Protein AF-A0A2K3JLU0-F1 (afdb_monomer)

Structure (mmCIF, N/CA/C/O backbone):
data_AF-A0A2K3JLU0-F1
#
_entry.id   AF-A0A2K3JLU0-F1
#
loop_
_atom_site.group_PDB
_atom_site.id
_atom_site.type_symbol
_atom_site.label_atom_id
_atom_site.label_alt_id
_atom_site.label_comp_id
_atom_site.label_asym_id
_atom_site.label_entity_id
_atom_site.label_seq_id
_atom_site.pdbx_PDB_ins_code
_atom_site.Cartn_x
_atom_site.Cartn_y
_atom_site.Cartn_z
_atom_site.occupancy
_atom_site.B_iso_or_equiv
_atom_site.auth_seq_id
_atom_site.auth_comp_id
_atom_site.auth_asym_id
_atom_site.auth_atom_id
_atom_site.pdbx_PDB_model_num
ATOM 1 N N . ASP A 1 1 ? -9.675 15.237 8.742 1.00 65.75 1 ASP A N 1
ATOM 2 C CA . ASP A 1 1 ? -8.331 15.414 9.337 1.00 65.75 1 ASP A CA 1
ATOM 3 C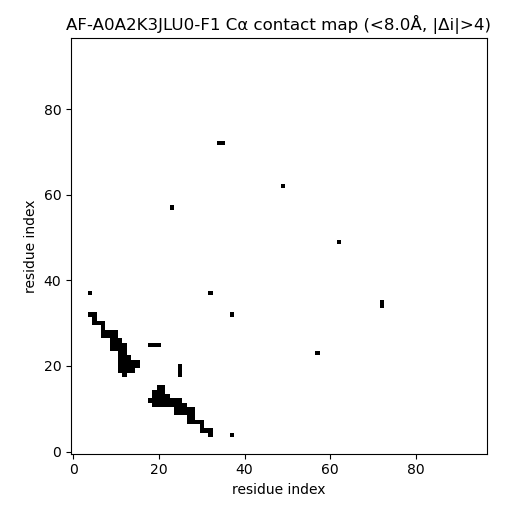 C . ASP A 1 1 ? -7.221 14.963 8.379 1.00 65.75 1 ASP A C 1
ATOM 5 O O . ASP A 1 1 ? -6.169 15.571 8.371 1.00 65.75 1 ASP A O 1
ATOM 9 N N . GLY A 1 2 ? -7.451 13.975 7.496 1.00 79.94 2 GLY A N 1
ATOM 10 C CA . GLY A 1 2 ? -6.443 13.597 6.488 1.00 79.94 2 GLY A CA 1
ATOM 11 C C . GLY A 1 2 ? -5.226 12.890 7.091 1.00 79.94 2 GLY A C 1
ATOM 12 O O . GLY A 1 2 ? -4.152 12.871 6.500 1.00 79.94 2 GLY A O 1
ATOM 13 N N . ARG A 1 3 ? -5.386 12.327 8.294 1.00 87.19 3 ARG A N 1
ATOM 14 C CA . ARG A 1 3 ? -4.328 11.601 8.991 1.00 87.19 3 ARG A CA 1
ATOM 15 C C . ARG A 1 3 ? -3.993 10.329 8.233 1.00 87.19 3 ARG A C 1
ATOM 17 O O . ARG A 1 3 ? -4.881 9.570 7.852 1.00 87.19 3 ARG A O 1
ATOM 24 N N . VAL A 1 4 ? -2.700 10.074 8.088 1.00 88.94 4 VAL A N 1
ATOM 25 C CA . VAL A 1 4 ? -2.208 8.833 7.499 1.00 88.94 4 VAL A CA 1
ATOM 26 C C . VAL A 1 4 ? -2.428 7.703 8.501 1.00 88.94 4 VAL A C 1
ATOM 28 O O . VAL A 1 4 ? -1.839 7.693 9.581 1.00 88.94 4 VAL A O 1
ATOM 31 N N . ILE A 1 5 ? -3.287 6.752 8.140 1.00 89.94 5 ILE A N 1
ATOM 32 C CA . ILE A 1 5 ? -3.526 5.524 8.914 1.00 89.94 5 ILE A CA 1
ATOM 33 C C . ILE A 1 5 ? -2.287 4.626 8.866 1.00 89.94 5 ILE A C 1
ATOM 35 O O . ILE A 1 5 ? -1.926 3.987 9.854 1.00 89.94 5 ILE A O 1
ATOM 39 N N . CYS A 1 6 ? -1.670 4.552 7.688 1.00 87.81 6 CYS A N 1
ATOM 40 C CA . CYS A 1 6 ? -0.624 3.604 7.358 1.00 87.81 6 CYS A CA 1
ATOM 41 C C . CYS A 1 6 ? -0.011 3.959 5.993 1.00 87.81 6 CYS A C 1
ATOM 43 O O . CYS A 1 6 ? -0.707 4.500 5.133 1.00 87.81 6 CYS A O 1
ATOM 45 N N . SER A 1 7 ? 1.273 3.655 5.790 1.00 89.06 7 SER A N 1
ATOM 46 C CA . SER A 1 7 ? 1.966 3.8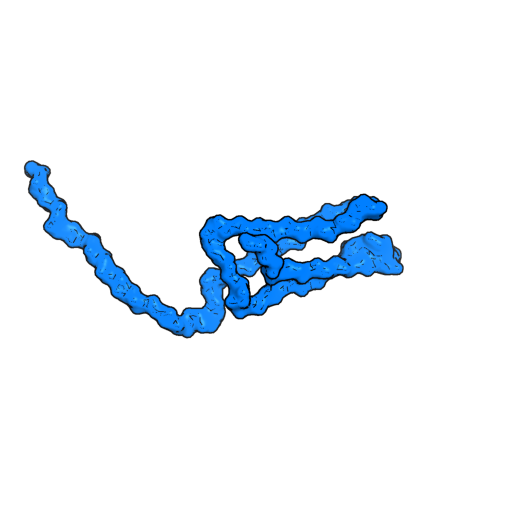09 4.509 1.00 89.06 7 SER A CA 1
ATOM 47 C C . SER A 1 7 ? 2.841 2.596 4.207 1.00 89.06 7 SER A C 1
ATOM 49 O O . SER A 1 7 ? 3.388 1.953 5.104 1.00 89.06 7 SER A O 1
ATOM 51 N N . SER A 1 8 ? 2.968 2.279 2.926 1.00 86.69 8 SER A N 1
ATOM 52 C CA . SER A 1 8 ? 3.787 1.186 2.419 1.00 86.69 8 SER A CA 1
ATOM 53 C C . SER A 1 8 ? 4.823 1.714 1.429 1.00 86.69 8 SER A C 1
ATOM 55 O O . SER A 1 8 ? 4.605 2.713 0.744 1.00 86.69 8 SER A O 1
ATOM 57 N N . ILE A 1 9 ? 5.977 1.054 1.373 1.00 87.94 9 ILE A N 1
ATOM 58 C CA . ILE A 1 9 ? 7.108 1.429 0.527 1.00 87.94 9 ILE A CA 1
ATOM 59 C C . ILE A 1 9 ? 7.259 0.362 -0.565 1.00 87.94 9 ILE A C 1
ATOM 61 O O . ILE A 1 9 ? 7.342 -0.829 -0.238 1.00 87.94 9 ILE A O 1
ATOM 65 N N . PRO A 1 10 ? 7.281 0.743 -1.855 1.00 85.00 10 PRO A N 1
ATOM 66 C CA . PRO A 1 10 ? 7.516 -0.202 -2.939 1.00 85.00 10 PRO A CA 1
ATOM 67 C C . PRO A 1 10 ? 8.967 -0.688 -2.940 1.00 85.00 10 PRO A C 1
ATOM 69 O O . PRO A 1 10 ? 9.894 0.056 -2.621 1.00 85.00 10 PRO A O 1
ATOM 72 N N . THR A 1 11 ? 9.164 -1.938 -3.343 1.00 87.38 11 THR A N 1
ATOM 73 C CA . THR A 1 11 ? 10.481 -2.513 -3.630 1.00 87.38 11 THR A CA 1
ATOM 74 C C . THR A 1 11 ? 10.628 -2.671 -5.135 1.00 87.38 11 THR A C 1
ATOM 76 O O . THR A 1 11 ? 9.731 -3.203 -5.789 1.00 87.38 11 THR A O 1
ATOM 79 N N . TYR A 1 12 ? 11.751 -2.199 -5.673 1.00 86.38 12 TYR A N 1
ATOM 80 C CA . TYR A 1 12 ? 12.051 -2.266 -7.099 1.00 86.38 12 TYR A CA 1
ATOM 81 C C . TYR A 1 12 ? 13.028 -3.398 -7.403 1.00 86.38 12 TYR A C 1
ATOM 83 O O . TYR A 1 12 ? 13.973 -3.624 -6.641 1.00 86.38 12 TYR A O 1
ATOM 91 N N . GLY A 1 13 ? 12.792 -4.092 -8.514 1.00 89.38 13 GLY A N 1
ATOM 92 C CA . GLY A 1 13 ? 13.696 -5.113 -9.026 1.00 89.38 13 GLY A CA 1
ATOM 93 C C . GLY A 1 13 ? 14.978 -4.505 -9.592 1.00 89.38 13 GLY A C 1
ATOM 94 O O . GLY A 1 13 ? 15.021 -3.322 -9.949 1.00 89.38 13 GLY A O 1
ATOM 95 N N . ASN A 1 14 ? 16.026 -5.327 -9.677 1.00 94.50 14 ASN A N 1
ATOM 96 C CA . ASN A 1 14 ? 17.360 -4.931 -10.161 1.00 94.50 14 ASN A CA 1
ATOM 97 C C . ASN A 1 14 ? 17.968 -5.920 -11.177 1.00 94.50 14 ASN A C 1
ATOM 99 O O . ASN A 1 14 ? 19.134 -5.782 -11.544 1.00 94.50 14 ASN A O 1
ATOM 103 N N . GLY A 1 15 ? 17.220 -6.941 -11.590 1.00 94.75 15 GLY A N 1
ATOM 104 C CA . GLY A 1 15 ? 17.667 -8.034 -12.452 1.00 94.75 15 GLY A CA 1
ATOM 105 C C . GLY A 1 15 ? 16.817 -8.195 -13.712 1.00 94.75 15 GLY A C 1
ATOM 106 O O . GLY A 1 15 ? 16.095 -7.291 -14.120 1.00 94.75 15 GLY A O 1
ATOM 107 N N . ASN A 1 16 ? 16.925 -9.366 -14.340 1.00 95.25 16 ASN A N 1
ATOM 108 C CA . ASN A 1 16 ? 16.196 -9.714 -15.567 1.00 95.25 16 ASN A CA 1
ATOM 109 C C . ASN A 1 16 ? 15.276 -10.934 -15.385 1.00 95.25 16 ASN A C 1
ATOM 111 O O . ASN A 1 16 ? 14.674 -11.397 -16.351 1.00 95.25 16 ASN A O 1
ATOM 115 N N . ASP A 1 17 ? 15.202 -11.475 -14.168 1.00 94.94 17 ASP A N 1
ATOM 116 C CA . ASP A 1 17 ? 14.377 -12.634 -13.844 1.00 94.94 17 ASP A CA 1
ATOM 117 C C . ASP A 1 17 ? 12.932 -12.214 -13.567 1.00 94.94 17 ASP A C 1
ATOM 119 O O . ASP A 1 17 ? 12.680 -11.101 -13.099 1.00 94.94 17 ASP A O 1
ATOM 123 N N . ALA A 1 18 ? 11.999 -13.140 -13.795 1.00 90.75 18 ALA A N 1
ATOM 124 C CA . ALA A 1 18 ? 10.590 -12.933 -13.493 1.00 90.75 18 ALA A CA 1
ATOM 125 C C . ALA A 1 18 ? 10.391 -12.604 -12.001 1.00 90.75 18 ALA A C 1
ATOM 127 O O . ALA A 1 18 ? 10.739 -13.413 -11.136 1.00 90.75 18 ALA A O 1
ATOM 128 N N . GLY A 1 19 ? 9.827 -11.434 -11.697 1.00 87.50 19 GLY A N 1
ATOM 129 C CA . GLY A 1 19 ? 9.644 -10.940 -10.328 1.00 87.50 19 GLY A CA 1
ATOM 130 C C . GLY A 1 19 ? 10.868 -10.243 -9.716 1.00 87.50 19 GLY A C 1
ATOM 131 O O . GLY A 1 19 ? 10.884 -9.991 -8.511 1.00 87.50 19 GLY A O 1
ATOM 132 N N . ASN A 1 20 ? 11.898 -9.933 -10.504 1.00 91.06 20 ASN A N 1
ATOM 133 C CA . ASN A 1 20 ? 13.036 -9.096 -10.108 1.00 91.06 20 ASN A CA 1
ATOM 134 C C . ASN A 1 20 ? 13.467 -8.153 -11.248 1.00 91.06 20 ASN A C 1
ATOM 136 O O . ASN A 1 20 ? 14.642 -7.825 -11.382 1.00 91.06 20 ASN A O 1
ATOM 140 N N . GLU A 1 21 ? 12.548 -7.726 -12.102 1.00 90.31 21 GLU A N 1
ATOM 141 C CA . GLU A 1 21 ? 12.850 -6.942 -13.295 1.00 90.31 21 GLU A CA 1
ATOM 142 C C . GLU A 1 21 ? 13.332 -5.528 -12.933 1.00 90.31 21 GLU A C 1
ATOM 144 O O . GLU A 1 21 ? 12.705 -4.804 -12.153 1.00 90.31 21 GLU A O 1
ATOM 149 N N . ALA A 1 22 ? 14.459 -5.120 -13.516 1.00 88.94 22 ALA A N 1
ATOM 150 C CA . ALA A 1 22 ? 15.100 -3.843 -13.246 1.00 88.94 22 ALA A CA 1
ATOM 151 C C . ALA A 1 22 ? 14.149 -2.665 -13.508 1.00 88.94 22 ALA A C 1
ATOM 153 O O . ALA A 1 22 ? 13.693 -2.448 -14.630 1.00 88.94 22 ALA A O 1
ATOM 154 N N . GLY A 1 23 ? 13.870 -1.885 -12.461 1.00 81.88 23 GLY A N 1
ATOM 155 C CA . GLY A 1 23 ? 13.008 -0.701 -12.541 1.00 81.88 23 GLY A CA 1
ATOM 156 C C . GLY A 1 23 ? 11.505 -0.965 -12.407 1.00 81.88 23 GLY A C 1
ATOM 157 O O . GLY A 1 23 ? 10.748 0.003 -12.346 1.00 81.88 23 GLY A O 1
ATOM 158 N N . TYR A 1 24 ? 11.072 -2.221 -12.280 1.00 81.94 24 TYR A N 1
ATOM 159 C CA . TYR A 1 24 ? 9.677 -2.571 -11.995 1.00 81.94 24 TYR A CA 1
ATOM 160 C C . TYR A 1 24 ? 9.435 -2.717 -10.493 1.00 81.94 24 TYR A C 1
ATOM 162 O O . TYR A 1 24 ? 10.341 -3.069 -9.736 1.00 81.94 24 TYR A O 1
ATOM 170 N N . ILE A 1 25 ? 8.203 -2.449 -10.050 1.00 81.50 25 ILE A N 1
ATOM 171 C CA . ILE A 1 25 ? 7.776 -2.747 -8.678 1.00 81.50 25 ILE A CA 1
ATOM 172 C C . ILE A 1 25 ? 7.574 -4.259 -8.574 1.00 81.50 25 ILE A C 1
ATOM 174 O O . ILE A 1 25 ? 6.691 -4.813 -9.221 1.00 81.50 25 ILE A O 1
ATOM 178 N N . VAL A 1 26 ? 8.375 -4.907 -7.734 1.00 86.75 26 VAL A N 1
ATOM 179 C CA . VAL A 1 26 ? 8.363 -6.370 -7.541 1.00 86.75 26 VAL A CA 1
ATOM 180 C C . VAL A 1 26 ? 7.769 -6.782 -6.194 1.00 86.75 26 VAL A C 1
ATOM 182 O O . VAL A 1 26 ? 7.566 -7.959 -5.915 1.00 86.75 26 VAL A O 1
ATOM 185 N N . GLY A 1 27 ? 7.464 -5.803 -5.343 1.00 85.94 27 GLY A N 1
ATOM 186 C CA . GLY A 1 27 ? 6.825 -6.019 -4.055 1.00 85.94 27 GLY A CA 1
ATOM 187 C C . GLY A 1 27 ? 6.537 -4.710 -3.331 1.00 85.94 27 GLY A C 1
ATOM 188 O O . GLY A 1 27 ? 6.932 -3.628 -3.771 1.00 85.94 27 GLY A O 1
ATOM 189 N N . MET A 1 28 ? 5.858 -4.806 -2.192 1.00 86.31 28 MET A N 1
ATOM 190 C CA . MET A 1 28 ? 5.556 -3.661 -1.337 1.00 86.31 28 MET A CA 1
ATOM 191 C C . MET A 1 28 ? 5.641 -4.071 0.131 1.00 86.31 28 MET A C 1
ATOM 193 O O . MET A 1 28 ? 5.270 -5.190 0.488 1.00 86.31 28 MET A O 1
ATOM 197 N N . SER A 1 29 ? 6.119 -3.174 0.994 1.00 87.69 29 SER A N 1
ATOM 198 C CA . SER A 1 29 ? 6.109 -3.435 2.431 1.00 87.69 29 SER A CA 1
A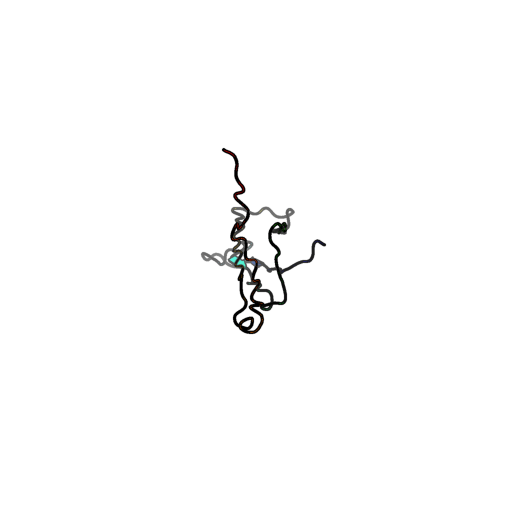TOM 199 C C . SER A 1 29 ? 4.671 -3.520 2.939 1.00 87.69 29 SER A C 1
ATOM 201 O O . SER A 1 29 ? 3.848 -2.654 2.642 1.00 87.69 29 SER A O 1
ATOM 203 N N . THR A 1 30 ? 4.368 -4.507 3.774 1.00 86.56 30 THR A N 1
ATOM 204 C CA . THR A 1 30 ? 3.093 -4.516 4.493 1.00 86.56 30 THR A CA 1
ATOM 205 C C . THR A 1 30 ? 3.085 -3.417 5.542 1.00 86.56 30 THR A C 1
ATOM 207 O O . THR A 1 30 ? 4.092 -3.208 6.220 1.00 86.56 30 THR A O 1
ATOM 210 N N . CYS A 1 31 ? 1.944 -2.769 5.738 1.00 86.12 31 CYS A N 1
ATOM 211 C CA . CYS A 1 31 ? 1.756 -1.880 6.866 1.00 86.12 31 CYS A CA 1
ATOM 212 C C . CYS A 1 31 ? 0.414 -2.185 7.533 1.00 86.12 31 CYS A C 1
ATOM 214 O O . CYS A 1 31 ? -0.642 -2.208 6.904 1.00 86.12 31 CYS A O 1
ATOM 216 N N . TYR A 1 32 ? 0.497 -2.483 8.826 1.00 86.31 32 TYR A N 1
ATOM 217 C CA . TYR A 1 32 ? -0.634 -2.830 9.667 1.00 86.31 32 TYR A CA 1
ATOM 218 C C . TYR A 1 32 ? -0.617 -1.889 10.867 1.00 86.31 32 TYR A C 1
ATOM 220 O O . TYR A 1 32 ? 0.348 -1.908 11.638 1.00 86.31 32 TYR A O 1
ATOM 228 N N . PRO A 1 33 ? -1.652 -1.053 11.042 1.00 86.56 33 PRO A N 1
ATOM 229 C CA . PRO A 1 33 ? -1.798 -0.270 12.254 1.00 86.56 33 PRO A CA 1
ATOM 230 C C . PRO A 1 33 ? -1.800 -1.179 13.481 1.00 86.56 33 PRO A C 1
ATOM 232 O O . PRO A 1 33 ? -2.292 -2.311 13.443 1.00 86.56 33 PRO A O 1
ATOM 235 N N . LYS A 1 34 ? -1.277 -0.675 14.600 1.00 85.69 34 LYS A N 1
ATOM 236 C CA . LYS A 1 34 ? -1.348 -1.401 15.867 1.00 85.69 34 LYS A CA 1
ATOM 237 C C . LYS A 1 34 ? -2.828 -1.680 16.193 1.00 85.69 34 LYS A C 1
ATOM 239 O O . LYS A 1 34 ? -3.644 -0.761 16.113 1.00 85.69 34 LYS A O 1
ATOM 244 N N . PRO A 1 35 ? -3.203 -2.905 16.602 1.00 83.50 35 PRO A N 1
ATOM 245 C CA . PRO A 1 35 ? -4.582 -3.196 16.976 1.00 83.50 35 PRO A CA 1
ATOM 246 C C . PRO A 1 35 ? -5.115 -2.184 18.002 1.00 83.50 35 PRO A C 1
ATOM 248 O O . PRO A 1 35 ? -4.504 -1.964 19.049 1.00 83.50 35 PRO A O 1
ATOM 251 N N . GLY A 1 36 ? -6.233 -1.535 17.671 1.00 82.69 36 GLY A N 1
ATOM 252 C CA . GLY A 1 36 ? -6.871 -0.507 18.498 1.00 82.69 36 GLY A CA 1
ATOM 253 C C . GLY A 1 36 ? -6.267 0.900 18.431 1.00 82.69 36 GLY A C 1
ATOM 254 O O . GLY A 1 36 ? -6.829 1.800 19.055 1.00 82.6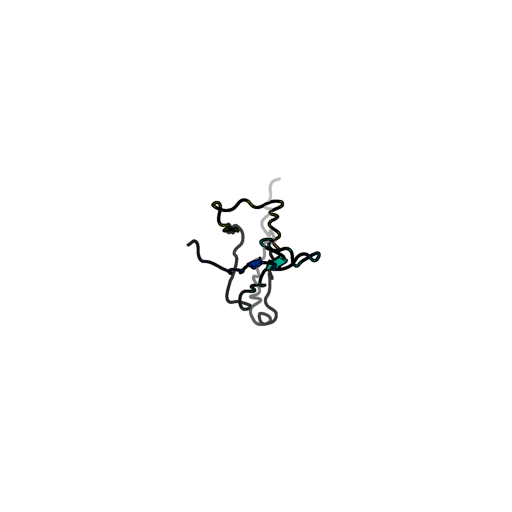9 36 GLY A O 1
ATOM 255 N N . SER A 1 37 ? -5.179 1.133 17.685 1.00 85.81 37 SER A N 1
ATOM 256 C CA . SER A 1 37 ? -4.632 2.489 17.492 1.00 85.81 37 SER A CA 1
ATOM 257 C C . SER A 1 37 ? -5.402 3.311 16.463 1.00 85.81 37 SER A C 1
ATOM 259 O O . SER A 1 37 ? -5.304 4.534 16.466 1.00 85.81 37 SER A O 1
ATOM 261 N N . VAL A 1 38 ? -6.149 2.647 15.582 1.00 88.31 38 VAL A N 1
ATOM 262 C CA . VAL A 1 38 ? -6.994 3.273 14.566 1.00 88.31 38 VAL A CA 1
ATOM 263 C C . VAL A 1 38 ? -8.400 2.714 14.720 1.00 88.31 38 VAL A C 1
ATOM 265 O O . VAL A 1 38 ? -8.582 1.504 14.868 1.00 88.31 38 VAL A O 1
ATOM 268 N N . LYS A 1 39 ? -9.384 3.609 14.721 1.00 87.00 39 LYS A N 1
ATOM 269 C CA . LYS A 1 39 ? -10.807 3.285 14.677 1.00 87.00 39 LYS A CA 1
ATOM 270 C C . LYS A 1 39 ? -11.378 3.966 13.448 1.00 87.00 39 LYS A C 1
ATOM 272 O O . LYS A 1 39 ? -11.067 5.130 13.226 1.00 87.00 39 LYS A O 1
ATOM 277 N N . ILE A 1 40 ? -12.173 3.225 12.694 1.00 87.31 40 ILE A N 1
ATOM 278 C CA . ILE A 1 40 ? -12.891 3.719 11.525 1.00 87.31 40 ILE A CA 1
ATOM 279 C C . ILE A 1 40 ? -14.361 3.708 11.921 1.00 87.31 40 ILE A C 1
ATOM 281 O O . ILE A 1 40 ? -14.845 2.681 12.408 1.00 87.31 40 ILE A O 1
ATOM 285 N N . ILE A 1 41 ? -15.032 4.851 11.813 1.00 87.88 41 ILE A N 1
ATOM 286 C CA . ILE A 1 41 ? -16.454 4.957 12.162 1.00 87.88 41 ILE A CA 1
ATOM 287 C C . ILE A 1 41 ? -17.330 4.673 10.942 1.00 87.88 41 ILE A C 1
ATOM 289 O O . ILE A 1 41 ? -16.907 4.850 9.800 1.00 87.88 41 ILE A O 1
ATOM 293 N N . ASP A 1 42 ? -18.565 4.239 11.185 1.00 87.19 42 ASP A N 1
ATOM 294 C CA . ASP A 1 42 ? -19.539 4.084 10.108 1.00 87.19 42 ASP A CA 1
ATOM 295 C C . ASP A 1 42 ? -19.785 5.429 9.404 1.00 87.19 42 ASP A C 1
ATOM 297 O O . ASP A 1 42 ? -19.873 6.480 10.046 1.00 87.19 42 ASP A O 1
ATOM 301 N N . GLY A 1 43 ? -19.837 5.394 8.073 1.00 88.81 43 GLY A N 1
ATOM 302 C CA . GLY A 1 43 ? -19.929 6.582 7.223 1.00 88.81 43 GLY A CA 1
ATOM 303 C C . GLY A 1 43 ? -18.638 7.402 7.069 1.00 88.81 43 GLY A C 1
ATOM 304 O O . GLY A 1 43 ? -18.676 8.447 6.417 1.00 88.81 43 GLY A O 1
ATOM 305 N N . GLU A 1 44 ? -17.498 6.975 7.627 1.00 89.69 44 GLU A N 1
ATOM 306 C CA . GLU A 1 44 ? -16.208 7.646 7.410 1.00 89.69 44 GLU A CA 1
ATOM 307 C C . GLU A 1 44 ? -15.658 7.404 5.996 1.00 89.69 44 GLU A C 1
ATOM 309 O O . GLU A 1 44 ? -15.591 6.271 5.517 1.00 89.69 44 GLU A O 1
ATOM 314 N N . THR A 1 45 ? -15.195 8.467 5.332 1.00 90.00 45 THR A N 1
ATOM 315 C CA . THR A 1 45 ? -14.512 8.356 4.036 1.00 90.00 45 THR A CA 1
ATOM 316 C C . THR A 1 45 ? -13.039 8.016 4.232 1.00 90.00 45 THR A C 1
ATOM 318 O O . THR A 1 45 ? -12.272 8.822 4.762 1.00 90.00 45 THR A O 1
ATOM 321 N N . LEU A 1 46 ? -12.625 6.854 3.730 1.00 89.38 46 LEU A N 1
ATOM 322 C CA . LEU A 1 46 ? -11.220 6.458 3.655 1.00 89.38 46 LEU A CA 1
ATOM 323 C C . LEU A 1 46 ? -10.627 6.840 2.299 1.00 89.38 46 LEU A C 1
ATOM 325 O O . LEU A 1 46 ? -11.203 6.537 1.254 1.00 89.38 46 LEU A O 1
ATOM 329 N N . THR A 1 47 ? -9.442 7.443 2.321 1.00 90.44 47 THR A N 1
ATOM 330 C CA . THR A 1 47 ? -8.691 7.780 1.108 1.00 90.44 47 THR A CA 1
ATOM 331 C C . THR A 1 47 ? -7.493 6.852 0.975 1.00 90.44 47 THR A C 1
ATOM 333 O O . THR A 1 47 ? -6.655 6.782 1.873 1.00 90.44 47 THR A O 1
ATOM 336 N N . LEU A 1 48 ? -7.402 6.163 -0.160 1.00 88.44 48 LEU A N 1
ATOM 337 C CA . LEU A 1 48 ? -6.221 5.407 -0.559 1.00 88.44 48 LEU A CA 1
ATOM 338 C C . LEU A 1 48 ? -5.453 6.213 -1.607 1.00 88.44 48 LEU A C 1
ATOM 340 O O . LEU A 1 48 ? -6.010 6.573 -2.641 1.00 88.44 48 LEU A O 1
ATOM 344 N N . GLU A 1 49 ? -4.173 6.460 -1.350 1.00 88.44 49 GLU A N 1
ATOM 345 C CA . GLU A 1 49 ? -3.299 7.188 -2.264 1.00 88.44 49 GLU A CA 1
ATOM 346 C C . GLU A 1 49 ? -2.152 6.291 -2.738 1.00 88.44 49 GLU A C 1
ATOM 348 O O . GLU A 1 49 ? -1.484 5.632 -1.943 1.00 88.44 49 GLU A O 1
ATOM 353 N N . SER A 1 50 ? -1.927 6.263 -4.052 1.00 84.06 50 SER A N 1
ATOM 354 C CA . SER A 1 50 ? -0.777 5.604 -4.676 1.00 84.06 50 SER A CA 1
ATOM 355 C C . SER A 1 50 ? 0.139 6.671 -5.260 1.00 84.06 50 SER A C 1
ATOM 357 O O . SER A 1 50 ? -0.121 7.203 -6.338 1.00 84.06 50 SER A O 1
ATOM 359 N N . ILE A 1 51 ? 1.199 7.004 -4.526 1.00 81.75 51 ILE A N 1
ATOM 360 C CA . ILE A 1 51 ? 2.173 8.014 -4.942 1.00 81.75 51 ILE A CA 1
ATOM 361 C C . ILE A 1 51 ? 3.213 7.341 -5.835 1.00 81.75 51 ILE A C 1
ATOM 363 O O . ILE A 1 51 ? 3.941 6.452 -5.395 1.00 81.75 51 ILE A O 1
ATOM 367 N N . TYR A 1 52 ? 3.311 7.786 -7.083 1.00 76.69 52 TYR A N 1
ATOM 368 C CA . TYR A 1 52 ? 4.342 7.345 -8.015 1.00 76.69 52 TYR A CA 1
ATOM 369 C C . TYR A 1 52 ? 5.028 8.550 -8.650 1.00 76.69 52 TYR A C 1
ATOM 371 O O . TYR A 1 52 ? 4.458 9.633 -8.771 1.00 76.69 52 TYR A O 1
ATOM 379 N N . ASN A 1 53 ? 6.282 8.363 -9.054 1.00 75.69 53 ASN A N 1
ATOM 380 C CA . ASN A 1 53 ? 7.012 9.396 -9.767 1.00 75.69 53 ASN A CA 1
ATOM 381 C C . ASN A 1 53 ? 6.633 9.367 -11.253 1.00 75.69 53 ASN A C 1
ATOM 383 O O . ASN A 1 53 ? 7.047 8.457 -11.970 1.00 75.69 53 ASN A O 1
ATOM 387 N N . SER A 1 54 ? 5.903 10.379 -11.716 1.00 77.31 54 SER A N 1
ATOM 388 C CA . SER A 1 54 ? 5.464 10.504 -13.109 1.00 77.31 54 SER A CA 1
ATOM 389 C C . SER A 1 54 ? 6.564 10.940 -14.086 1.00 77.31 54 SER A C 1
ATOM 391 O O . SER A 1 54 ? 6.298 11.027 -15.280 1.00 77.31 54 SER A O 1
ATOM 393 N N . THR A 1 55 ? 7.789 11.237 -13.625 1.00 81.62 55 THR A N 1
ATOM 394 C CA . THR A 1 55 ? 8.901 11.609 -14.525 1.00 81.62 55 THR A CA 1
ATOM 395 C C . THR A 1 55 ? 9.556 10.416 -15.214 1.00 81.62 55 THR A C 1
ATOM 397 O O . THR A 1 55 ? 10.330 10.603 -16.150 1.00 81.62 55 THR A O 1
ATOM 400 N N . LYS A 1 56 ? 9.259 9.195 -14.764 1.00 75.00 56 LYS A N 1
ATOM 401 C CA . LYS A 1 56 ? 9.679 7.951 -15.412 1.00 75.00 56 LYS A CA 1
ATOM 402 C C . LYS A 1 56 ? 8.443 7.262 -15.971 1.00 75.00 56 LYS A C 1
ATOM 404 O O 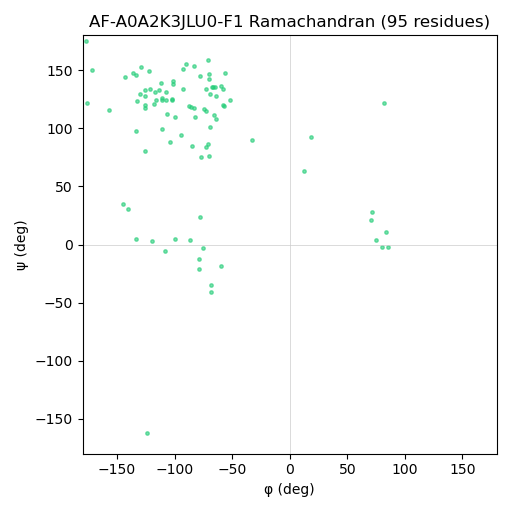. LYS A 1 56 ? 7.407 7.248 -15.311 1.00 75.00 56 LYS A O 1
ATOM 409 N N . GLU A 1 57 ? 8.549 6.710 -17.173 1.00 72.69 57 GLU A N 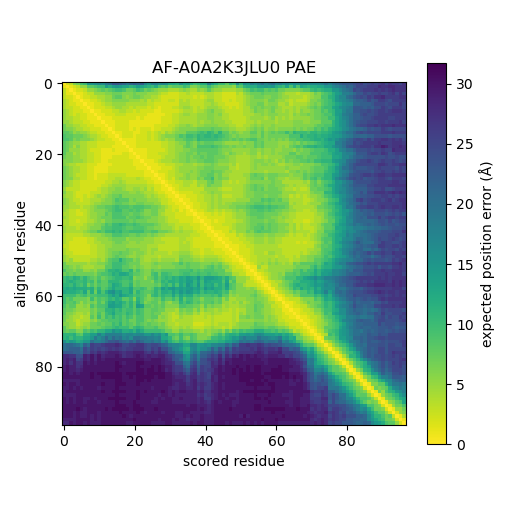1
ATOM 410 C CA . GLU A 1 57 ? 7.483 5.875 -17.717 1.00 72.69 57 GLU A CA 1
ATOM 411 C C . GLU A 1 57 ? 7.382 4.576 -16.915 1.00 72.69 57 GLU A C 1
ATOM 413 O O . GLU A 1 57 ? 8.393 3.947 -16.604 1.00 72.69 57 GLU A O 1
ATOM 418 N N . HIS A 1 58 ? 6.152 4.179 -16.592 1.00 71.88 58 HIS A N 1
ATOM 419 C CA . HIS A 1 58 ? 5.849 2.923 -15.912 1.00 71.88 58 HIS A CA 1
ATOM 420 C C . HIS A 1 58 ? 4.830 2.157 -16.753 1.00 71.88 58 HIS A C 1
ATOM 422 O O . HIS A 1 58 ? 3.783 2.704 -17.100 1.00 71.88 58 HIS A O 1
ATOM 428 N N . ALA A 1 59 ? 5.107 0.895 -17.069 1.00 68.81 59 ALA A N 1
ATOM 429 C CA . ALA A 1 59 ? 4.164 0.018 -17.757 1.00 68.81 59 ALA A CA 1
ATOM 430 C C . ALA A 1 59 ? 3.503 -0.941 -16.754 1.00 68.81 59 ALA A C 1
ATOM 432 O O . ALA A 1 59 ? 4.176 -1.479 -15.879 1.00 68.81 59 ALA A O 1
ATOM 433 N N . GLY A 1 60 ? 2.191 -1.171 -16.884 1.00 64.69 60 GLY A N 1
ATOM 434 C CA . GLY A 1 60 ? 1.486 -2.192 -16.096 1.00 64.69 60 GLY A CA 1
ATOM 435 C C . GLY A 1 60 ? 1.292 -1.864 -14.609 1.00 64.69 60 GLY A C 1
ATOM 436 O O . GLY A 1 60 ? 1.211 -2.778 -13.794 1.00 64.69 60 GLY A O 1
ATOM 437 N N . VAL A 1 61 ? 1.213 -0.581 -14.237 1.00 66.94 61 VAL A N 1
ATOM 438 C CA . VAL A 1 61 ? 0.986 -0.171 -12.840 1.00 66.94 61 VAL A CA 1
ATOM 439 C C . VAL A 1 61 ? -0.406 -0.613 -12.381 1.00 66.94 61 VAL A C 1
ATOM 441 O O . VAL A 1 61 ? -1.419 -0.085 -12.836 1.00 66.94 61 VAL A O 1
ATOM 444 N N . MET A 1 62 ? -0.450 -1.569 -11.455 1.00 69.88 62 MET A N 1
ATOM 445 C CA . MET A 1 62 ? -1.672 -2.050 -10.814 1.00 69.88 62 MET A CA 1
ATOM 446 C C . MET A 1 62 ? -1.614 -1.739 -9.317 1.00 69.88 62 MET A C 1
ATOM 448 O O . MET A 1 62 ? -0.685 -2.146 -8.624 1.00 69.88 62 MET A O 1
ATOM 452 N N . GLY A 1 63 ? -2.617 -1.024 -8.810 1.00 72.75 63 GLY A N 1
ATOM 453 C CA . GLY A 1 63 ? -2.818 -0.851 -7.373 1.00 72.75 63 GLY A CA 1
ATOM 454 C C . GLY A 1 63 ? -3.665 -1.995 -6.825 1.00 72.75 63 GLY A C 1
ATOM 455 O O . GLY A 1 63 ? -4.807 -2.163 -7.247 1.00 72.75 63 GLY A O 1
ATOM 456 N N . LEU A 1 64 ? -3.126 -2.771 -5.883 1.00 72.19 64 LEU A N 1
ATOM 457 C CA . LEU A 1 64 ? -3.870 -3.796 -5.149 1.00 72.19 64 LEU A CA 1
ATOM 458 C C . LEU A 1 64 ? -3.867 -3.442 -3.664 1.00 72.19 64 LEU A C 1
ATOM 460 O O . LEU A 1 64 ? -2.808 -3.334 -3.051 1.00 72.19 64 LEU A O 1
ATOM 464 N N . PHE A 1 65 ? -5.052 -3.277 -3.083 1.00 75.56 65 PHE A N 1
ATOM 465 C CA . PHE A 1 65 ? -5.212 -2.983 -1.664 1.00 75.56 65 PHE A CA 1
ATOM 466 C C . PHE A 1 65 ? -6.283 -3.881 -1.046 1.00 75.56 65 PHE A C 1
ATOM 468 O O . PHE A 1 65 ? -7.275 -4.221 -1.687 1.00 75.56 65 PHE A O 1
ATOM 475 N N . TYR A 1 66 ? -6.073 -4.245 0.218 1.00 78.50 66 TYR A N 1
ATOM 476 C CA . TYR A 1 66 ? -7.023 -4.998 1.030 1.00 78.50 66 TYR A CA 1
ATOM 477 C C . TYR A 1 66 ? -7.275 -4.230 2.324 1.00 78.50 66 TYR A C 1
ATOM 479 O O . TYR A 1 66 ? -6.349 -3.976 3.093 1.00 78.50 66 TYR A O 1
ATOM 487 N N . LEU A 1 67 ? -8.533 -3.860 2.561 1.00 81.00 67 LEU A N 1
ATOM 488 C CA . LEU A 1 67 ? -8.975 -3.224 3.799 1.00 81.00 67 LEU A CA 1
ATOM 489 C C . LEU A 1 67 ? -9.623 -4.288 4.682 1.00 81.00 67 LEU A C 1
ATOM 491 O O . LEU A 1 67 ? -10.702 -4.790 4.377 1.00 81.00 67 LEU A O 1
ATOM 495 N N . LEU A 1 68 ? -8.942 -4.640 5.769 1.00 82.44 68 LEU A N 1
ATOM 496 C CA . LEU A 1 68 ? -9.430 -5.586 6.768 1.00 82.44 68 LEU A CA 1
ATOM 497 C C . LEU A 1 68 ? -9.815 -4.797 8.018 1.00 82.44 68 LEU A C 1
ATOM 499 O O . LEU A 1 68 ? -8.952 -4.221 8.682 1.00 82.44 68 LEU A O 1
ATOM 503 N N . VAL A 1 69 ? -11.110 -4.756 8.327 1.00 84.00 69 VAL A N 1
ATOM 504 C CA . VAL A 1 69 ? -11.651 -4.035 9.485 1.00 84.00 69 VAL A CA 1
ATOM 505 C C . VAL A 1 69 ? -12.221 -5.046 10.473 1.00 84.00 69 VAL A C 1
ATOM 507 O O . VAL A 1 69 ? -12.947 -5.958 10.085 1.00 84.00 69 VAL A O 1
ATOM 510 N N . ALA A 1 70 ? -11.883 -4.889 11.752 1.00 83.81 70 ALA A N 1
ATOM 511 C CA . ALA A 1 70 ? -12.461 -5.675 12.833 1.00 83.81 70 ALA A CA 1
ATOM 512 C C . ALA A 1 70 ? -13.518 -4.839 13.561 1.00 83.81 70 ALA A C 1
ATOM 514 O O . ALA A 1 70 ? -13.206 -3.761 14.066 1.00 83.81 70 ALA A O 1
ATOM 515 N N . GLU A 1 71 ? -14.745 -5.351 13.652 1.00 77.75 71 GLU A N 1
ATOM 516 C CA . GLU A 1 71 ? -15.821 -4.717 14.426 1.00 77.75 71 GLU A CA 1
ATOM 517 C C . GLU A 1 71 ? -15.536 -4.781 15.939 1.00 77.75 71 GLU A C 1
ATOM 519 O O . G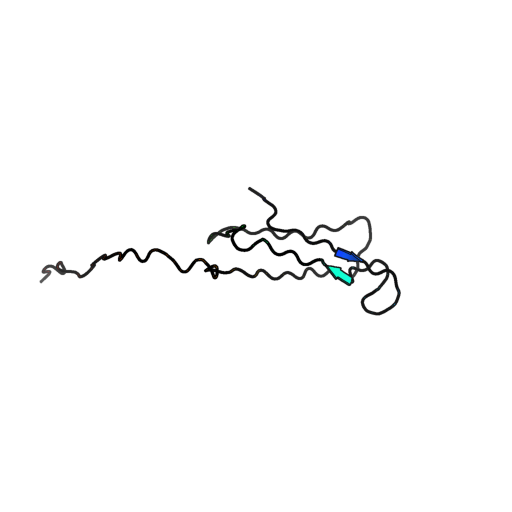LU A 1 71 ? -15.823 -3.845 16.683 1.00 77.75 71 GLU A O 1
ATOM 524 N N . GLN A 1 72 ? -14.907 -5.869 16.397 1.00 77.12 72 GLN A N 1
ATOM 525 C CA . GLN A 1 72 ? -14.557 -6.100 17.798 1.00 77.12 72 GLN A CA 1
ATOM 526 C C . GLN A 1 72 ? -13.085 -6.514 17.913 1.00 77.12 72 GLN A C 1
ATOM 528 O O . GLN A 1 72 ? -12.624 -7.424 17.225 1.00 77.12 72 GLN A O 1
ATOM 533 N N . LEU A 1 73 ? -12.325 -5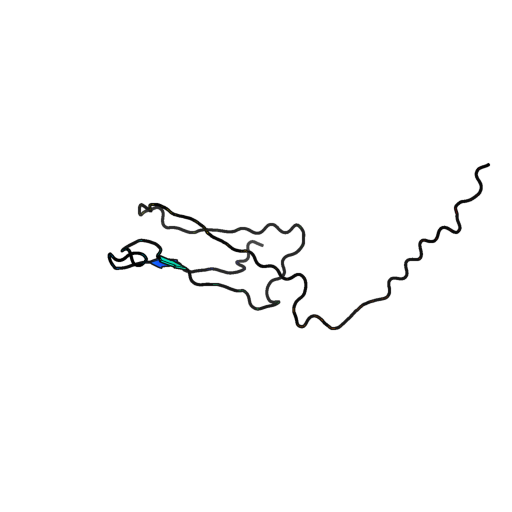.855 18.794 1.00 70.19 73 LEU A N 1
ATOM 534 C CA . LEU A 1 73 ? -10.952 -6.270 19.101 1.00 70.19 73 LEU A CA 1
ATOM 535 C C . LEU A 1 73 ? -10.982 -7.476 20.056 1.00 70.19 73 LEU A C 1
ATOM 537 O O . LEU A 1 73 ? -11.804 -7.486 20.972 1.00 70.19 73 LEU A O 1
ATOM 541 N N . PRO A 1 74 ? -10.048 -8.439 19.949 1.00 66.25 74 PRO A N 1
ATOM 542 C CA . PRO A 1 74 ? -10.049 -9.658 20.771 1.00 66.25 74 PRO A CA 1
ATOM 543 C C . PRO A 1 74 ? -9.967 -9.406 22.291 1.00 66.25 74 PRO A C 1
ATOM 545 O O . PRO A 1 74 ? -10.349 -10.264 23.078 1.00 66.25 74 PRO A O 1
ATOM 548 N N . TYR A 1 75 ? -9.530 -8.214 22.715 1.00 60.50 75 TYR A N 1
ATOM 549 C CA . TYR A 1 75 ? -9.489 -7.790 24.122 1.00 60.50 75 TYR A CA 1
ATOM 550 C C . TYR A 1 75 ? -10.665 -6.890 24.554 1.00 60.50 75 TYR A C 1
ATOM 552 O O . TYR A 1 75 ? -10.678 -6.406 25.682 1.00 60.50 75 TYR A O 1
ATOM 560 N N . GLN A 1 76 ? -11.657 -6.642 23.689 1.00 54.78 76 GLN A N 1
ATOM 561 C CA . GLN A 1 76 ? -12.867 -5.875 24.034 1.00 54.78 76 GLN A CA 1
ATOM 562 C C . GLN A 1 76 ? -13.972 -6.744 24.657 1.00 54.78 76 GLN A C 1
ATOM 564 O O . GLN A 1 76 ? -15.029 -6.227 25.015 1.00 54.78 76 GLN A O 1
ATOM 569 N N . HIS A 1 77 ? -13.728 -8.037 24.890 1.00 53.44 77 HIS A N 1
ATOM 570 C CA . HIS A 1 77 ? -14.530 -8.797 25.843 1.00 53.44 77 HIS A CA 1
ATOM 571 C C . HIS A 1 77 ? -14.220 -8.315 27.260 1.00 53.44 77 HIS A C 1
ATOM 573 O O . HIS A 1 77 ? -13.468 -8.968 27.958 1.00 53.44 77 HIS A O 1
ATOM 579 N N . PHE A 1 78 ? -14.746 -7.159 27.666 1.00 52.94 78 PHE A N 1
ATOM 580 C CA . PHE A 1 78 ? -15.329 -6.942 28.992 1.00 52.94 78 PHE A CA 1
ATOM 581 C C . PHE A 1 78 ? -15.935 -5.530 29.093 1.00 52.94 78 PHE A C 1
ATOM 583 O O . PHE A 1 78 ? -15.221 -4.533 29.034 1.00 52.94 78 PHE A O 1
ATOM 590 N N . ARG A 1 79 ? -17.249 -5.521 29.396 1.00 47.88 79 ARG A N 1
ATOM 591 C CA . ARG A 1 79 ? -18.137 -4.415 29.835 1.00 47.88 79 ARG A CA 1
ATOM 592 C C . ARG A 1 79 ? -18.668 -3.517 28.698 1.00 47.88 79 ARG A C 1
ATOM 594 O O . ARG A 1 79 ? -17.890 -2.910 27.991 1.00 47.88 79 ARG A O 1
ATOM 601 N N . HIS A 1 80 ? -19.976 -3.346 28.476 1.00 46.03 80 HIS A N 1
ATOM 602 C CA . HIS A 1 80 ? -21.119 -3.413 29.391 1.00 46.03 80 HIS A CA 1
ATOM 603 C C . HIS A 1 80 ? -22.409 -3.708 28.589 1.00 46.03 80 HIS A C 1
ATOM 605 O O . HIS A 1 80 ? -22.852 -2.880 27.799 1.00 46.03 80 HIS A O 1
ATOM 611 N N . SER A 1 81 ? -23.049 -4.860 28.820 1.00 46.34 81 SER A N 1
ATOM 612 C CA . SER A 1 81 ? -24.492 -4.989 28.589 1.00 46.34 81 SER A CA 1
ATOM 613 C C . SER A 1 81 ? -25.178 -4.216 29.713 1.00 46.34 81 SER A C 1
ATOM 615 O O . SER A 1 81 ? -25.512 -4.765 30.763 1.00 46.34 81 SER A O 1
ATOM 617 N N . THR A 1 82 ? -25.330 -2.901 29.550 1.00 48.34 82 THR A N 1
ATOM 618 C CA . THR A 1 82 ? -26.450 -2.230 30.205 1.00 48.34 82 THR A CA 1
ATOM 619 C C . THR A 1 82 ? -27.688 -2.713 29.491 1.00 48.34 82 THR A C 1
ATOM 621 O O . THR A 1 82 ? -27.994 -2.275 28.387 1.00 48.34 82 THR A O 1
ATOM 624 N N . ARG A 1 83 ? -28.356 -3.661 30.144 1.00 52.84 83 ARG A N 1
ATOM 625 C CA . ARG A 1 83 ? -29.778 -3.958 30.038 1.00 52.84 83 ARG A CA 1
ATOM 626 C C . ARG A 1 83 ? -30.557 -2.661 29.762 1.00 52.84 83 ARG A C 1
ATOM 628 O O . ARG A 1 83 ? -30.959 -1.973 30.693 1.00 52.84 83 ARG A O 1
ATOM 635 N N . SER A 1 84 ? -30.735 -2.315 28.490 1.00 42.38 84 SER A N 1
ATOM 636 C CA . SER A 1 84 ? -31.662 -1.271 28.071 1.00 42.38 84 SER A CA 1
ATOM 637 C C . SER A 1 84 ? -33.021 -1.941 27.964 1.00 42.38 84 SER A C 1
ATOM 639 O O . SER A 1 84 ? -33.405 -2.473 26.927 1.00 42.38 84 SER A O 1
ATOM 641 N N . SER A 1 85 ? -33.713 -2.027 29.095 1.00 47.28 85 SER A N 1
ATOM 642 C CA . SER A 1 85 ? -35.140 -2.305 29.106 1.00 47.28 85 SER A CA 1
ATOM 643 C C . SER A 1 85 ? -35.869 -1.068 28.581 1.00 47.28 85 SER A C 1
ATOM 645 O O . SER A 1 85 ? -36.284 -0.224 29.371 1.00 47.28 85 SER A O 1
ATOM 647 N N . PHE A 1 86 ? -36.031 -0.961 27.264 1.00 40.66 86 PHE A N 1
ATOM 648 C CA . PHE A 1 86 ? -37.176 -0.251 26.702 1.00 40.66 86 PHE A CA 1
ATOM 649 C C . PHE A 1 86 ? -38.255 -1.296 26.429 1.00 40.66 86 PHE A C 1
ATOM 651 O O . PHE A 1 86 ? -38.258 -1.964 25.400 1.00 40.66 86 PHE A O 1
ATOM 658 N N . PHE A 1 87 ? -39.153 -1.466 27.399 1.00 42.53 87 PHE A N 1
ATOM 659 C CA .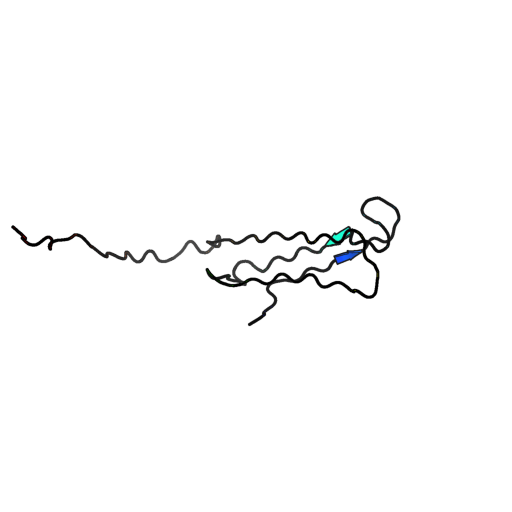 PHE A 1 87 ? -40.475 -2.009 27.121 1.00 42.53 87 PHE A CA 1
ATOM 660 C C . PHE A 1 87 ? -41.183 -1.003 26.209 1.00 42.53 87 PHE A C 1
ATOM 662 O O . PHE A 1 87 ? -41.568 0.074 26.659 1.00 42.53 87 PHE A O 1
ATOM 669 N N . MET A 1 88 ? -41.353 -1.343 24.936 1.00 42.25 88 MET A N 1
ATOM 670 C CA . MET A 1 88 ? -42.538 -0.917 24.203 1.00 42.25 88 MET A CA 1
ATOM 671 C C . MET A 1 88 ? -43.436 -2.141 24.095 1.00 42.25 88 MET A C 1
ATOM 673 O O . MET A 1 88 ? -43.329 -2.906 23.146 1.00 42.25 88 MET A O 1
ATOM 677 N N . ASP A 1 89 ? -44.282 -2.336 25.103 1.00 39.47 89 ASP A N 1
ATOM 678 C CA . ASP A 1 89 ? -45.458 -3.192 24.973 1.00 39.47 89 ASP A CA 1
ATOM 679 C C . ASP A 1 89 ? -46.692 -2.376 25.379 1.00 39.47 89 ASP A C 1
ATOM 681 O O . ASP A 1 89 ? -47.084 -2.257 26.539 1.00 39.47 89 ASP A O 1
ATOM 685 N N . VAL A 1 90 ? -47.109 -1.587 24.393 1.00 44.81 90 VAL A N 1
ATOM 686 C CA . VAL A 1 90 ? -48.466 -1.229 23.971 1.00 44.81 90 VAL A CA 1
ATOM 687 C C . VAL A 1 90 ? -49.626 -1.581 24.929 1.00 44.81 90 VAL A C 1
ATOM 689 O O . VAL A 1 90 ? -50.580 -2.247 24.552 1.00 44.81 90 VAL A O 1
ATOM 692 N N . ASN A 1 91 ? -49.659 -1.004 26.130 1.00 42.06 91 ASN A N 1
ATOM 693 C CA . ASN A 1 91 ? -50.897 -0.890 26.926 1.00 42.06 91 ASN A CA 1
ATOM 694 C C . ASN A 1 91 ? -51.824 0.249 26.439 1.00 42.06 91 ASN A C 1
ATOM 696 O O . ASN A 1 91 ? -52.634 0.758 27.203 1.00 42.06 91 ASN A O 1
ATOM 700 N N . ASN A 1 92 ? -51.710 0.658 25.168 1.00 41.62 92 ASN A N 1
ATOM 701 C CA . ASN A 1 92 ? -52.405 1.821 24.609 1.00 41.62 92 ASN A CA 1
ATOM 702 C C . ASN A 1 92 ? -52.844 1.647 23.137 1.00 41.62 92 ASN A C 1
ATOM 704 O O . ASN A 1 92 ? -52.886 2.627 22.397 1.00 41.62 92 ASN A O 1
ATOM 708 N N . ILE A 1 93 ? -53.241 0.440 22.707 1.00 41.19 93 ILE A N 1
ATOM 709 C CA . ILE A 1 93 ? -54.266 0.336 21.646 1.00 41.19 93 ILE A CA 1
ATOM 710 C C . ILE A 1 93 ? -55.597 0.628 22.345 1.00 41.19 93 ILE A C 1
ATOM 712 O O . ILE A 1 93 ? -56.340 -0.265 22.745 1.00 41.19 93 ILE A O 1
ATOM 716 N N . PHE A 1 94 ? -55.817 1.908 22.638 1.00 39.03 94 PHE A N 1
ATOM 717 C CA . PHE A 1 94 ? -57.113 2.387 23.079 1.00 39.03 94 PHE A CA 1
ATOM 718 C C . PHE A 1 94 ? -58.106 2.174 21.940 1.00 39.03 94 PHE A C 1
ATOM 720 O O . PHE A 1 94 ? -57.840 2.568 20.811 1.00 39.03 94 PHE A O 1
ATOM 727 N N . LEU A 1 95 ? -59.219 1.524 22.283 1.00 45.94 95 LEU A N 1
ATOM 728 C CA . LEU A 1 95 ? -60.577 1.938 21.935 1.00 45.94 95 LEU A CA 1
ATOM 729 C C . LEU A 1 95 ? -60.656 2.934 20.771 1.00 45.94 95 LEU A C 1
ATOM 731 O O . LEU A 1 95 ? -60.669 4.137 21.000 1.00 45.94 95 LEU A O 1
ATOM 735 N N . ASP A 1 96 ? -60.810 2.407 19.564 1.00 39.88 96 ASP A N 1
ATOM 736 C CA . ASP A 1 96 ? -61.550 3.073 18.502 1.00 39.88 96 ASP A CA 1
ATOM 737 C C . ASP A 1 96 ? -62.491 2.028 17.879 1.00 39.88 96 ASP A C 1
ATOM 739 O O . ASP A 1 96 ? -62.088 1.232 17.034 1.00 39.88 96 ASP A O 1
ATOM 743 N N . ASN A 1 97 ? -63.743 2.079 18.357 1.00 37.53 97 ASN A N 1
ATOM 744 C CA . ASN A 1 97 ? -64.975 1.427 17.878 1.00 37.53 97 ASN A CA 1
ATOM 745 C C . ASN A 1 97 ? -65.121 -0.101 18.020 1.00 37.53 97 ASN A C 1
ATOM 747 O O . ASN A 1 97 ? -64.687 -0.857 17.124 1.00 37.53 97 ASN A O 1
#

Secondary structure (DSSP, 8-state):
----S----EEEB-BSSTT-BBTSEEEE----PPTTT----TTPPP-------TTS--SS----------SS-TT--S------------TT-----

Solvent-accessible surface area (backbone atoms only — not comparable to full-atom values): 7356 Å² total; per-residue (Å²): 136,87,74,82,78,67,74,66,52,77,37,66,20,80,45,85,49,94,75,25,36,57,81,38,80,54,47,64,50,86,63,76,66,60,90,82,76,69,84,84,59,92,92,62,86,82,86,88,84,85,89,74,73,82,92,52,93,78,83,88,88,76,90,85,85,82,90,86,82,76,97,68,60,95,80,62,84,70,88,77,88,72,82,76,82,74,83,84,75,79,92,67,82,66,89,79,132

Organism: Trifolium pratense (NCBI:txid57577)

Sequence (97 aa):
DGRVICSSIPTYGNGNDAGNEAGYIVGMSTCYPKPGSVKIIDGETLTLESIYNSTKEHAGVMGLFYLLVAEQLPYQHFRHSTRSSFFMDVNNIFLDN

Radius of gyration: 25.25 Å; Cα contacts (8 Å, |Δi|>4): 55; chains: 1; bounding box: 83×28×48 Å

pLDDT: mean 74.39, std 17.52, range [37.53, 95.25]

InterPro domains:
  IPR011692 Stress up-regulated Nod 19 [PF07712] (1-72)
  IPR011692 Stress up-regulated Nod 19 [PTHR33390] (1-72)

Mean predicted aligned error: 13.09 Å

Foldseek 3Di:
DPDDQWDKDFDAACDVDDLRRHGAGSDIDDIDHDVPPDDDDPPDDDDDDDDDDPVDDDPPDDDDDDDDDDPDDPPPPDDDPPPPPPDPDDPPPDDDD